Protein AF-A0A3G9K541-F1 (afdb_monomer_lite)

Secondary structure (DSSP, 8-state):
-PPP--HHHH-S--HHHHHHHHHS-TTTS--TT--S--HHHHHHHHHHHHHHHHHHHHHHHHHHHHPPB-TTSSBSS-TTHHHHHHHHHHHHHHHHHHHHHH-

Organism: NCBI:txid213615

Radius of gyration: 20.67 Å; chains: 1; bounding box: 41×33×61 Å

Sequence (103 aa):
MKIERKTYRDGNLYPEAFNYLKSLPENIDYYKAHIERHPLSIYDLSIQRVMKALAEILDEIERINHALFDAEGRLDYSLAKLPILQKELLEALIELLQINYML

pLDDT: mean 74.84, std 16.1, range [43.72, 97.06]

Foldseek 3Di:
DQDDDDCVVPNDPDRVVVSVVVPDDPVVQPPVVPVPDRLVVVLVVLVVQLVVLVVVLVVVVVCQVPFDADPVRHGPDDPPVNVVSVVSNVVSVVVSVVSVVVD

Structure (mmCIF, N/CA/C/O backbone):
data_AF-A0A3G9K541-F1
#
_entry.id   AF-A0A3G9K541-F1
#
loop_
_atom_site.group_PDB
_atom_site.id
_atom_site.type_symbol
_atom_site.label_atom_id
_atom_site.label_alt_id
_atom_site.label_comp_id
_atom_site.label_asym_id
_atom_site.label_entity_id
_atom_site.label_seq_id
_atom_site.pdbx_PDB_ins_code
_atom_site.Cartn_x
_atom_site.Cartn_y
_atom_site.Cartn_z
_atom_site.occupancy
_atom_site.B_iso_or_equiv
_atom_site.auth_seq_id
_atom_site.auth_comp_id
_atom_site.auth_asym_id
_atom_site.auth_atom_id
_atom_site.pdbx_PDB_model_num
ATOM 1 N N . MET A 1 1 ? 6.809 3.519 -33.373 1.00 53.81 1 MET A N 1
ATOM 2 C CA . MET A 1 1 ? 5.966 4.641 -32.898 1.00 53.81 1 MET A CA 1
ATOM 3 C C . MET A 1 1 ? 6.788 5.452 -31.907 1.00 53.81 1 MET A C 1
ATOM 5 O O . MET A 1 1 ? 7.133 4.908 -30.867 1.00 53.81 1 MET A O 1
ATOM 9 N N . LYS A 1 2 ? 7.176 6.685 -32.260 1.00 57.41 2 LYS A N 1
ATOM 10 C CA . LYS A 1 2 ? 7.974 7.571 -31.397 1.00 57.41 2 LYS A CA 1
ATOM 11 C C . LYS A 1 2 ? 7.036 8.200 -30.370 1.00 57.41 2 LYS A C 1
ATOM 13 O O . LYS A 1 2 ? 6.050 8.819 -30.761 1.00 57.41 2 LYS A O 1
ATOM 18 N N . ILE A 1 3 ? 7.287 7.978 -29.084 1.00 63.81 3 ILE A N 1
ATOM 19 C CA . ILE A 1 3 ? 6.471 8.584 -28.031 1.00 63.81 3 ILE A CA 1
ATOM 20 C C . ILE A 1 3 ? 7.010 9.993 -27.790 1.00 63.81 3 ILE A C 1
ATOM 22 O O . ILE A 1 3 ? 8.176 10.153 -27.428 1.00 63.81 3 ILE A O 1
ATOM 26 N N . GLU A 1 4 ? 6.166 11.002 -27.989 1.00 61.00 4 GLU A N 1
ATOM 27 C CA . GLU A 1 4 ? 6.449 12.384 -27.604 1.00 61.00 4 GLU A CA 1
ATOM 28 C C . GLU A 1 4 ? 5.781 12.671 -26.259 1.00 61.00 4 GLU A C 1
ATOM 30 O O . GLU A 1 4 ? 4.568 12.514 -26.114 1.00 61.00 4 GLU A O 1
ATOM 35 N N . ARG A 1 5 ? 6.579 13.068 -25.262 1.00 63.66 5 ARG A N 1
ATOM 36 C CA . ARG A 1 5 ? 6.103 13.439 -23.922 1.00 63.66 5 ARG A CA 1
ATOM 37 C C . ARG A 1 5 ? 6.643 14.804 -23.527 1.00 63.66 5 ARG A C 1
ATOM 39 O O . ARG A 1 5 ? 7.725 15.196 -23.964 1.00 63.66 5 ARG A O 1
ATOM 46 N N . LYS A 1 6 ? 5.878 15.529 -22.710 1.00 63.41 6 LYS A N 1
ATOM 47 C CA . LYS A 1 6 ? 6.253 16.853 -22.196 1.00 63.41 6 LYS A CA 1
ATOM 48 C C . LYS A 1 6 ? 6.472 16.762 -20.692 1.00 63.41 6 LYS A C 1
ATOM 50 O O . LYS A 1 6 ? 5.582 16.326 -19.968 1.00 63.41 6 LYS A O 1
ATOM 55 N N . THR A 1 7 ? 7.621 17.233 -20.219 1.00 56.56 7 THR A N 1
ATOM 56 C CA . THR A 1 7 ? 8.096 17.068 -18.832 1.00 56.56 7 THR A CA 1
ATOM 57 C C . THR A 1 7 ? 7.087 17.535 -17.779 1.00 56.56 7 THR A C 1
ATOM 59 O O . THR A 1 7 ? 6.929 16.902 -16.743 1.00 56.56 7 THR A O 1
ATOM 62 N N . TYR A 1 8 ? 6.337 18.603 -18.068 1.00 62.28 8 TYR A N 1
ATOM 63 C CA . TYR A 1 8 ? 5.311 19.135 -17.163 1.00 62.28 8 TYR A CA 1
ATOM 64 C C . TYR A 1 8 ? 4.049 18.261 -17.054 1.00 62.28 8 TYR A C 1
ATOM 66 O O . TYR A 1 8 ? 3.291 18.405 -16.102 1.00 62.28 8 TYR A O 1
ATOM 74 N N . ARG A 1 9 ? 3.780 17.400 -18.043 1.00 58.50 9 ARG A N 1
ATOM 75 C CA . ARG A 1 9 ? 2.586 16.540 -18.104 1.00 58.50 9 ARG A CA 1
ATOM 76 C C . ARG A 1 9 ? 2.895 15.104 -17.690 1.00 58.50 9 ARG A C 1
ATOM 78 O O . ARG A 1 9 ? 2.034 14.413 -17.162 1.00 58.50 9 ARG A O 1
ATOM 85 N N . ASP A 1 10 ? 4.109 14.662 -17.981 1.00 61.78 10 ASP A N 1
ATOM 86 C CA . ASP A 1 10 ? 4.456 13.249 -18.076 1.00 61.78 10 ASP A CA 1
ATOM 87 C C . ASP A 1 10 ? 5.555 12.813 -17.098 1.00 61.78 10 ASP A C 1
ATOM 89 O O . ASP A 1 10 ? 5.897 11.631 -17.047 1.00 61.78 10 ASP A O 1
ATOM 93 N N . GLY A 1 11 ? 6.087 13.761 -16.321 1.00 63.75 11 GLY A N 1
ATOM 94 C CA . GLY A 1 11 ? 7.188 13.547 -15.391 1.00 63.75 11 GLY A CA 1
ATOM 95 C C . GLY A 1 11 ? 8.567 13.658 -16.045 1.00 63.75 11 GLY A C 1
ATOM 96 O O . GLY A 1 11 ? 8.734 14.112 -17.176 1.00 63.75 11 GLY A O 1
ATOM 97 N N . ASN A 1 12 ? 9.576 13.245 -15.291 1.00 61.78 12 ASN A N 1
ATOM 98 C CA . ASN A 1 12 ? 11.011 13.353 -15.567 1.00 61.78 12 ASN A CA 1
ATOM 99 C C . ASN A 1 12 ? 11.597 12.155 -16.341 1.00 61.78 12 ASN A C 1
ATOM 101 O O . ASN A 1 12 ? 12.813 11.994 -16.406 1.00 61.78 12 ASN A O 1
ATOM 105 N N . LEU A 1 13 ? 10.755 11.326 -16.962 1.00 61.28 13 LEU A N 1
ATOM 106 C CA . LEU A 1 13 ? 11.215 10.224 -17.806 1.00 61.28 13 LEU A CA 1
ATOM 107 C C . LEU A 1 13 ? 11.814 10.782 -19.109 1.00 61.28 13 LEU A C 1
ATOM 109 O O . LEU A 1 13 ? 11.102 11.442 -19.865 1.00 61.28 13 LEU A O 1
ATOM 113 N N . TYR A 1 14 ? 13.097 10.520 -19.387 1.00 67.75 14 TYR A N 1
ATOM 114 C CA . TYR A 1 14 ? 13.785 11.025 -20.584 1.00 67.75 14 TYR A CA 1
ATOM 115 C C . TYR A 1 14 ? 13.288 10.296 -21.854 1.00 67.75 14 TYR A C 1
ATOM 117 O O . 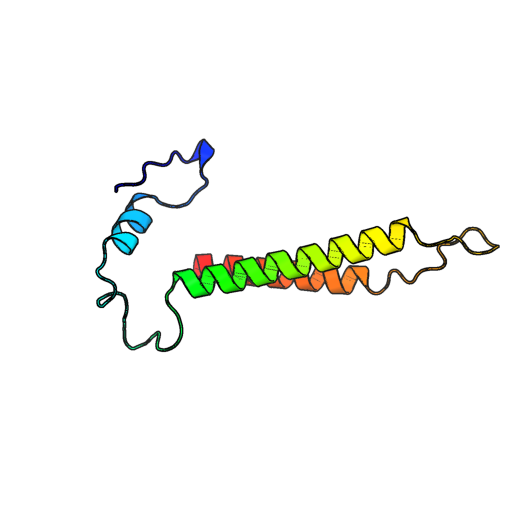TYR A 1 14 ? 13.633 9.127 -22.067 1.00 67.75 14 TYR A O 1
ATOM 125 N N . PRO A 1 15 ? 12.468 10.935 -22.717 1.00 64.56 15 PRO A N 1
ATOM 126 C CA . PRO A 1 15 ? 11.722 10.216 -23.753 1.00 64.56 15 PRO A CA 1
ATOM 127 C C . PRO A 1 15 ? 12.608 9.646 -24.857 1.00 64.56 15 PRO A C 1
ATOM 129 O O . PRO A 1 15 ? 12.267 8.634 -25.465 1.00 64.56 15 PRO A O 1
ATOM 132 N N . GLU A 1 16 ? 13.745 10.281 -25.138 1.00 64.38 16 GLU A N 1
ATOM 133 C CA . GLU A 1 16 ? 14.675 9.782 -26.147 1.00 64.38 16 GLU A CA 1
ATOM 134 C C . GLU A 1 16 ? 15.325 8.477 -25.694 1.00 64.38 16 GLU A C 1
ATOM 136 O O . GLU A 1 16 ? 15.277 7.514 -26.451 1.00 64.38 16 GLU A O 1
ATOM 141 N N . ALA A 1 17 ? 15.817 8.386 -24.451 1.00 65.00 17 ALA A N 1
ATOM 142 C CA . ALA A 1 17 ? 16.363 7.129 -23.923 1.00 65.00 17 ALA A CA 1
ATOM 143 C C . ALA A 1 17 ? 15.313 6.014 -23.918 1.00 65.00 1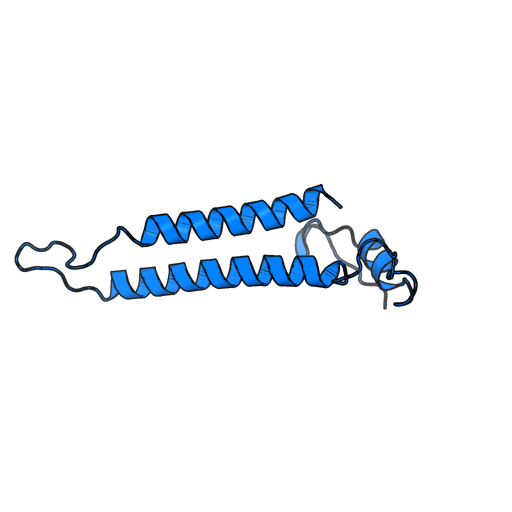7 ALA A C 1
ATOM 145 O O . ALA A 1 17 ? 15.601 4.906 -24.357 1.00 65.00 17 ALA A O 1
ATOM 146 N N . PHE A 1 18 ? 14.074 6.309 -23.513 1.00 68.06 18 PHE A N 1
ATOM 147 C CA . PHE A 1 18 ? 12.996 5.318 -23.553 1.00 68.06 18 PHE A CA 1
ATOM 148 C C . PHE A 1 18 ? 12.699 4.833 -24.981 1.00 68.06 18 PHE A C 1
ATOM 150 O O . PHE A 1 18 ? 12.528 3.637 -25.214 1.00 68.06 18 PHE A O 1
ATOM 157 N N . ASN A 1 19 ? 12.644 5.750 -25.952 1.00 67.25 19 ASN A N 1
ATOM 158 C CA . ASN A 1 19 ? 12.427 5.393 -27.353 1.00 67.25 19 ASN A CA 1
ATOM 159 C C . ASN A 1 19 ? 13.607 4.590 -27.927 1.00 67.25 19 ASN A C 1
ATOM 161 O O . ASN A 1 19 ? 13.363 3.676 -28.712 1.00 67.25 19 ASN A O 1
ATOM 165 N N . TYR A 1 20 ? 14.848 4.894 -27.527 1.00 69.12 20 TYR A N 1
ATOM 166 C CA . TYR A 1 20 ? 16.028 4.120 -27.915 1.00 69.12 20 TYR A CA 1
ATOM 167 C C . TYR A 1 20 ? 15.967 2.698 -27.361 1.00 69.12 20 TYR A C 1
ATOM 169 O O . TYR A 1 20 ? 16.051 1.758 -28.147 1.00 69.12 20 TYR A O 1
ATOM 177 N N . LEU A 1 21 ? 15.712 2.535 -26.060 1.00 64.81 21 LEU A N 1
ATOM 178 C CA . LEU A 1 21 ? 15.574 1.221 -25.422 1.00 64.81 21 LEU A CA 1
ATOM 179 C C . LEU A 1 21 ? 14.447 0.398 -26.063 1.00 64.81 21 LEU A C 1
ATOM 181 O O . LEU A 1 21 ? 14.655 -0.736 -26.465 1.00 64.81 21 LEU A O 1
ATOM 185 N N . LYS A 1 22 ? 13.274 1.001 -26.290 1.00 66.19 22 LYS A N 1
ATOM 186 C CA . LYS A 1 22 ? 12.138 0.330 -26.950 1.00 66.19 22 LYS A CA 1
ATOM 187 C C . LYS A 1 22 ? 12.409 -0.059 -28.411 1.00 66.19 22 LYS A C 1
ATOM 189 O O . LYS A 1 22 ? 11.695 -0.892 -28.964 1.00 66.19 22 LYS A O 1
ATOM 194 N N . SER A 1 23 ? 13.361 0.601 -29.067 1.00 70.00 23 SER A N 1
ATOM 195 C CA . SER A 1 23 ? 13.724 0.317 -30.458 1.00 70.00 23 SER A CA 1
ATOM 196 C C . SER A 1 23 ? 14.770 -0.785 -30.605 1.00 70.00 23 SER A C 1
ATOM 198 O O . SER A 1 23 ? 15.012 -1.228 -31.730 1.00 70.00 23 SER A O 1
ATOM 200 N N . LEU A 1 24 ? 15.379 -1.229 -29.500 1.00 63.59 24 LEU A N 1
ATOM 201 C CA . LEU A 1 24 ? 16.294 -2.357 -29.527 1.00 63.59 24 LEU A CA 1
ATOM 202 C C . LEU A 1 24 ? 15.498 -3.637 -29.822 1.00 63.59 24 LEU A C 1
ATOM 204 O O . LEU A 1 24 ? 14.422 -3.846 -29.261 1.00 63.59 24 LEU A O 1
ATOM 208 N N . PRO A 1 25 ? 15.975 -4.486 -30.745 1.00 62.06 25 PRO A N 1
ATOM 209 C CA . PRO A 1 25 ? 15.341 -5.770 -30.981 1.00 62.06 25 PRO A CA 1
ATOM 210 C C . PRO A 1 25 ? 15.473 -6.631 -29.716 1.00 62.06 25 PRO A C 1
ATOM 212 O O . PRO A 1 25 ? 16.496 -6.586 -29.033 1.00 62.06 25 PRO A O 1
ATOM 215 N N . GLU A 1 26 ? 14.438 -7.416 -29.403 1.00 56.62 26 GLU A N 1
ATOM 216 C CA . GLU A 1 26 ? 14.312 -8.158 -28.131 1.00 56.62 26 GLU A CA 1
ATOM 217 C C . GLU A 1 26 ? 15.521 -9.059 -27.823 1.00 56.62 26 GLU A C 1
ATOM 219 O O . GLU A 1 26 ? 15.797 -9.380 -26.672 1.00 56.62 26 GLU A O 1
ATOM 224 N N . ASN A 1 27 ? 16.273 -9.449 -28.853 1.00 58.00 27 ASN A N 1
ATOM 225 C CA . ASN A 1 27 ? 17.480 -10.260 -28.755 1.00 58.00 27 ASN A CA 1
ATOM 226 C C . ASN A 1 27 ? 18.752 -9.487 -28.343 1.00 58.00 27 ASN A C 1
ATOM 228 O O . ASN A 1 27 ? 19.739 -10.134 -27.998 1.00 58.00 27 ASN A O 1
ATOM 232 N N . ILE A 1 28 ? 18.761 -8.150 -28.393 1.00 56.22 28 ILE A N 1
ATOM 233 C CA . ILE A 1 28 ? 19.902 -7.294 -28.007 1.00 56.22 28 ILE A CA 1
ATOM 234 C C . ILE A 1 28 ? 19.793 -6.836 -26.545 1.00 56.22 28 ILE A C 1
ATOM 236 O O . ILE A 1 28 ? 20.821 -6.716 -25.880 1.00 56.22 28 ILE A O 1
ATOM 240 N N . ASP A 1 29 ? 18.577 -6.708 -26.004 1.00 50.91 29 ASP A N 1
ATOM 241 C CA . ASP A 1 29 ? 18.352 -6.505 -24.559 1.00 50.91 29 ASP A CA 1
ATOM 242 C C . ASP A 1 29 ? 18.658 -7.766 -23.723 1.00 50.91 29 ASP A C 1
ATOM 244 O O . ASP A 1 29 ? 18.753 -7.713 -22.496 1.00 50.91 29 ASP A O 1
ATOM 248 N N . TYR A 1 30 ? 18.906 -8.902 -24.384 1.00 47.81 30 TYR A N 1
ATOM 249 C CA . TYR A 1 30 ? 19.411 -10.139 -23.785 1.00 47.81 30 TYR A CA 1
ATOM 250 C C . TYR A 1 30 ? 20.924 -10.054 -23.501 1.00 47.81 30 TYR A C 1
ATOM 252 O O . TYR A 1 30 ? 21.732 -10.872 -23.955 1.00 47.81 30 TYR A O 1
ATOM 260 N N . TYR A 1 31 ? 21.346 -9.058 -22.719 1.00 47.47 31 TYR A N 1
ATOM 261 C CA . TYR A 1 31 ? 22.700 -9.046 -22.177 1.00 47.47 31 TYR A CA 1
ATOM 262 C C . TYR A 1 31 ? 22.817 -10.177 -21.146 1.00 47.47 31 TYR A C 1
ATOM 264 O O . TYR A 1 31 ? 22.138 -10.185 -20.122 1.00 47.47 31 TYR A O 1
ATOM 272 N N . LYS A 1 32 ? 23.700 -11.142 -21.423 1.00 47.50 32 LYS A N 1
ATOM 273 C CA . LYS A 1 32 ? 23.965 -12.390 -20.674 1.00 47.50 32 LYS A CA 1
ATOM 274 C C . LYS A 1 32 ? 24.249 -12.246 -19.163 1.00 47.50 32 LYS A C 1
ATOM 276 O O . LYS A 1 32 ? 24.454 -13.260 -18.507 1.00 47.50 32 LYS A O 1
ATOM 281 N N . ALA A 1 33 ? 24.278 -11.032 -18.613 1.00 47.62 33 ALA A N 1
ATOM 282 C CA . ALA A 1 33 ? 24.376 -10.767 -17.177 1.00 47.62 33 ALA A CA 1
ATOM 283 C C . ALA A 1 33 ? 23.000 -10.626 -16.479 1.00 47.62 33 ALA A C 1
ATOM 285 O O . ALA A 1 33 ? 22.932 -10.762 -15.262 1.00 47.62 33 ALA A O 1
ATOM 286 N N . HIS A 1 34 ? 21.907 -10.415 -17.228 1.00 44.94 34 HIS A N 1
ATOM 287 C CA . HIS A 1 34 ? 20.527 -10.269 -16.731 1.00 44.94 34 HIS A CA 1
ATOM 288 C C . HIS A 1 34 ? 19.683 -11.533 -16.973 1.00 44.94 34 HIS A C 1
ATOM 290 O O . HIS A 1 34 ? 18.587 -11.464 -17.521 1.00 44.94 34 HIS A O 1
ATOM 296 N N . ILE A 1 35 ? 20.194 -12.705 -16.591 1.00 43.72 35 ILE A N 1
ATOM 297 C CA . ILE A 1 35 ? 19.615 -14.017 -16.947 1.00 43.72 35 ILE A CA 1
ATOM 298 C C . ILE A 1 35 ? 18.171 -14.246 -16.456 1.00 43.72 35 ILE A C 1
ATOM 300 O O . ILE A 1 35 ? 17.549 -15.197 -16.911 1.00 43.72 35 ILE A O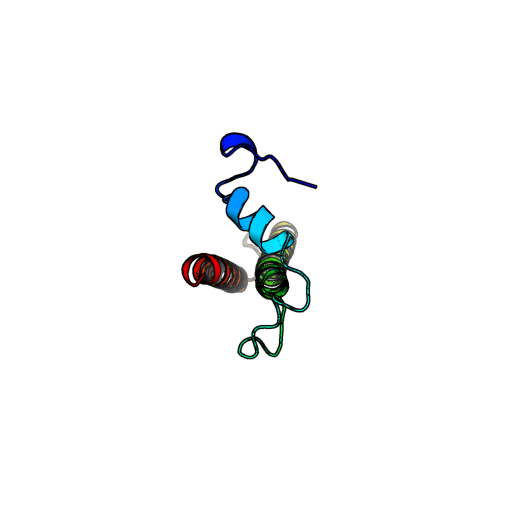 1
ATOM 304 N N . GLU A 1 36 ? 17.568 -13.395 -15.622 1.00 53.84 36 GLU A N 1
ATOM 305 C CA . GLU A 1 36 ? 16.223 -13.701 -15.111 1.00 53.84 36 GLU A CA 1
ATOM 306 C C . GLU A 1 36 ? 15.093 -12.778 -15.576 1.00 53.84 36 GLU A C 1
ATOM 308 O O . GLU A 1 36 ? 13.963 -13.261 -15.665 1.00 53.84 36 GLU A O 1
ATOM 313 N N . ARG A 1 37 ? 15.322 -11.494 -15.901 1.00 51.38 37 ARG A N 1
ATOM 314 C CA . ARG A 1 37 ? 14.211 -10.536 -16.087 1.00 51.38 37 ARG A CA 1
ATOM 315 C C . ARG A 1 37 ? 14.573 -9.326 -16.961 1.00 51.38 37 ARG A C 1
ATOM 317 O O . ARG A 1 37 ? 15.557 -8.645 -16.699 1.00 51.38 37 ARG A O 1
ATOM 324 N N . HIS A 1 38 ? 13.741 -9.031 -17.968 1.00 56.75 38 HIS A N 1
ATOM 325 C CA . HIS A 1 38 ? 13.810 -7.808 -18.786 1.00 56.75 38 HIS A CA 1
ATOM 326 C C . HIS A 1 38 ? 13.835 -6.561 -17.874 1.00 56.75 38 HIS A C 1
ATOM 328 O O . HIS A 1 38 ? 13.082 -6.553 -16.899 1.00 56.75 38 HIS A O 1
ATOM 334 N N . PRO A 1 39 ? 14.592 -5.484 -18.156 1.00 61.38 39 PRO A N 1
ATOM 335 C CA . PRO A 1 39 ? 14.669 -4.310 -17.272 1.00 61.38 39 PRO A CA 1
ATOM 336 C C . PRO A 1 39 ? 13.296 -3.750 -16.852 1.00 61.38 39 PRO A C 1
ATOM 338 O O . PRO A 1 39 ? 13.067 -3.461 -15.682 1.00 61.38 39 PRO A O 1
ATOM 341 N N . LEU A 1 40 ? 12.322 -3.715 -17.773 1.00 64.31 40 LEU A N 1
ATOM 342 C CA . LEU A 1 40 ? 10.920 -3.366 -17.462 1.00 64.31 40 LEU A CA 1
ATOM 343 C C . LEU A 1 40 ? 10.270 -4.247 -16.384 1.00 64.31 40 LEU A C 1
ATOM 345 O O . LEU A 1 40 ? 9.464 -3.754 -15.606 1.00 64.31 40 LEU A O 1
ATOM 349 N N . SER A 1 41 ? 10.608 -5.533 -16.317 1.00 64.88 41 SER A N 1
ATOM 350 C CA . SER A 1 41 ? 10.052 -6.447 -15.313 1.00 64.88 41 SER A CA 1
ATOM 351 C C . SER A 1 41 ? 10.644 -6.250 -13.912 1.00 64.88 41 SER A C 1
ATOM 353 O O . SER A 1 41 ? 10.024 -6.663 -12.936 1.00 64.88 41 SER A O 1
ATOM 355 N N . ILE A 1 42 ? 11.794 -5.572 -13.792 1.00 67.38 42 ILE A N 1
ATOM 356 C CA . ILE A 1 42 ? 12.322 -5.109 -12.499 1.00 67.38 42 ILE A CA 1
ATOM 357 C C . ILE A 1 42 ? 11.462 -3.945 -11.989 1.00 67.38 42 ILE A C 1
ATOM 359 O O . ILE A 1 42 ? 10.995 -3.980 -10.854 1.00 67.38 42 ILE A O 1
ATOM 363 N N . TYR A 1 43 ? 11.170 -2.965 -12.851 1.00 72.44 43 TYR A N 1
ATOM 364 C CA . TYR A 1 43 ? 10.272 -1.858 -12.511 1.00 72.44 43 TYR A CA 1
ATOM 365 C C . TYR A 1 43 ? 8.856 -2.330 -12.180 1.00 72.44 43 TYR A C 1
ATOM 367 O O . TYR A 1 43 ? 8.280 -1.870 -11.199 1.00 72.44 43 TYR A O 1
ATOM 375 N N .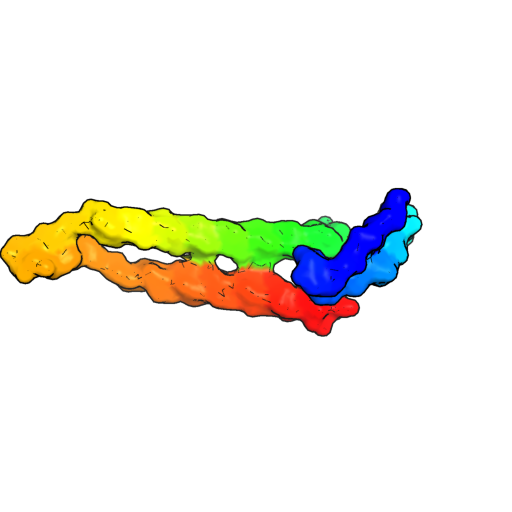 ASP A 1 44 ? 8.310 -3.261 -12.964 1.00 78.75 44 ASP A N 1
ATOM 376 C CA . ASP A 1 44 ? 6.976 -3.818 -12.727 1.0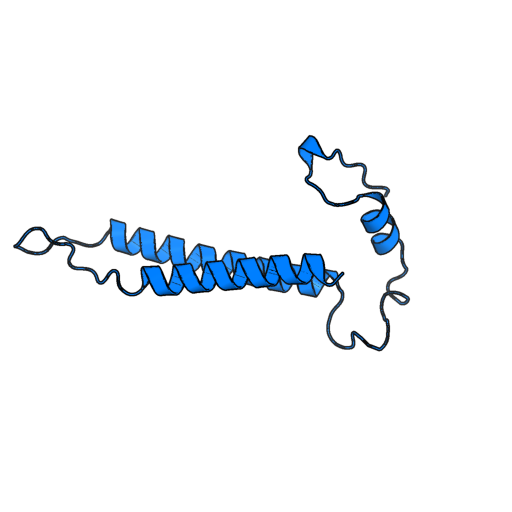0 78.75 44 ASP A CA 1
ATOM 377 C C . ASP A 1 44 ? 6.894 -4.507 -11.356 1.00 78.75 44 ASP A C 1
ATOM 379 O O . ASP A 1 44 ? 5.972 -4.249 -10.587 1.00 78.75 44 ASP A O 1
ATOM 383 N N . LEU A 1 45 ? 7.913 -5.290 -10.979 1.00 80.19 45 LEU A N 1
ATOM 384 C CA . LEU A 1 45 ? 7.963 -5.942 -9.668 1.00 80.19 45 LEU A CA 1
ATOM 385 C C . LEU A 1 45 ? 8.017 -4.931 -8.512 1.00 80.19 45 LEU A C 1
ATOM 387 O O . LEU A 1 45 ? 7.299 -5.079 -7.520 1.00 80.19 45 LEU A O 1
ATOM 391 N N . SER A 1 46 ? 8.847 -3.895 -8.631 1.00 82.00 46 SER A N 1
ATOM 392 C CA . SER A 1 46 ? 8.966 -2.856 -7.602 1.00 82.00 46 SER A CA 1
ATOM 393 C C . SER A 1 46 ? 7.695 -2.019 -7.481 1.00 82.00 46 SER A C 1
ATOM 395 O O . SER A 1 46 ? 7.253 -1.732 -6.369 1.00 82.00 46 SER A O 1
ATOM 397 N N . ILE A 1 47 ? 7.052 -1.687 -8.603 1.00 85.75 47 ILE A N 1
ATOM 398 C CA . ILE A 1 47 ? 5.757 -0.994 -8.612 1.00 85.75 47 ILE A CA 1
ATOM 399 C C . ILE A 1 47 ? 4.678 -1.877 -7.976 1.00 85.75 47 ILE A C 1
ATOM 401 O O . ILE A 1 47 ? 3.933 -1.400 -7.121 1.00 85.75 47 ILE A O 1
ATOM 405 N N . GLN A 1 48 ? 4.617 -3.167 -8.317 1.00 89.00 48 GLN A N 1
ATOM 406 C CA . GLN A 1 48 ? 3.680 -4.111 -7.701 1.00 89.00 48 GLN A CA 1
ATOM 407 C C . GLN A 1 48 ? 3.873 -4.198 -6.184 1.00 89.00 48 GLN A C 1
ATOM 409 O O . GLN A 1 48 ? 2.888 -4.213 -5.443 1.00 89.00 48 GLN A O 1
ATOM 414 N N . ARG A 1 49 ? 5.122 -4.198 -5.704 1.00 89.94 49 ARG A N 1
ATOM 415 C CA . ARG A 1 49 ? 5.423 -4.197 -4.266 1.00 89.94 49 ARG A CA 1
ATOM 416 C C . ARG A 1 49 ? 4.913 -2.931 -3.574 1.00 89.94 49 ARG A C 1
ATOM 418 O O . ARG A 1 49 ? 4.278 -3.042 -2.527 1.00 89.94 49 ARG A O 1
ATOM 425 N N . VAL A 1 50 ? 5.129 -1.755 -4.169 1.00 91.75 50 VAL A N 1
ATOM 426 C CA . VAL A 1 50 ? 4.597 -0.480 -3.652 1.00 91.75 50 VAL A CA 1
ATOM 427 C C . VAL A 1 50 ? 3.069 -0.505 -3.605 1.00 91.75 50 VAL A C 1
ATOM 429 O O . VAL A 1 50 ? 2.480 -0.172 -2.578 1.00 91.75 50 VAL A O 1
ATOM 432 N N . MET A 1 51 ? 2.420 -0.945 -4.686 1.00 93.81 51 MET A N 1
ATOM 433 C CA . MET A 1 51 ? 0.958 -1.015 -4.763 1.00 93.81 51 MET A CA 1
ATOM 434 C C . MET A 1 51 ? 0.372 -1.968 -3.718 1.00 93.81 51 MET A C 1
ATOM 436 O O . MET A 1 51 ? -0.639 -1.645 -3.097 1.00 93.81 51 MET A O 1
ATOM 440 N N . LYS A 1 52 ? 1.022 -3.113 -3.485 1.00 95.62 52 LYS A N 1
ATOM 441 C CA . LYS A 1 52 ? 0.612 -4.068 -2.454 1.00 95.62 52 LYS A CA 1
ATOM 442 C C . LYS A 1 52 ? 0.733 -3.473 -1.048 1.00 95.62 52 LYS A C 1
ATOM 444 O O . LYS A 1 52 ? -0.230 -3.534 -0.292 1.00 95.62 52 LYS A O 1
ATOM 449 N N . ALA A 1 53 ? 1.875 -2.870 -0.715 1.00 94.44 53 ALA A N 1
ATOM 450 C CA . ALA A 1 53 ? 2.084 -2.254 0.597 1.00 94.44 53 ALA A CA 1
ATOM 451 C C . ALA A 1 53 ? 1.095 -1.102 0.856 1.00 94.44 53 ALA A C 1
ATOM 453 O O . ALA A 1 53 ? 0.578 -0.954 1.961 1.00 94.44 53 ALA A O 1
ATOM 454 N N . LEU A 1 54 ? 0.777 -0.315 -0.178 1.00 95.75 54 LEU A N 1
ATOM 455 C CA . LEU A 1 54 ? -0.239 0.732 -0.089 1.00 95.75 54 LEU A CA 1
ATOM 456 C C . LEU A 1 54 ? -1.638 0.155 0.169 1.00 95.75 54 LEU A C 1
ATOM 458 O O . LEU A 1 54 ? -2.350 0.670 1.028 1.00 95.75 54 LEU A O 1
ATOM 462 N N . ALA A 1 55 ? -2.027 -0.902 -0.549 1.00 96.56 55 ALA A N 1
ATOM 463 C CA . ALA A 1 55 ? -3.320 -1.556 -0.351 1.00 9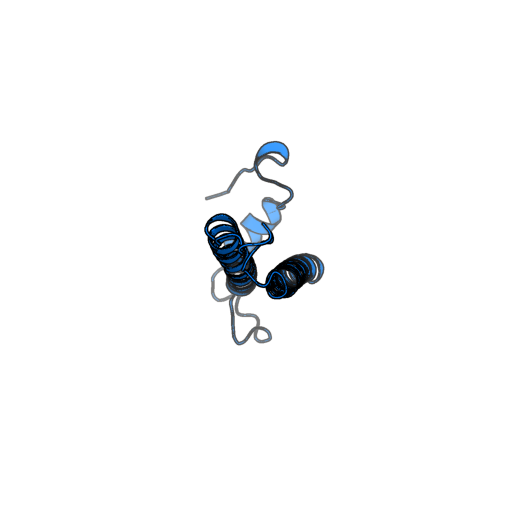6.56 55 ALA A CA 1
ATOM 464 C C . ALA A 1 55 ? -3.473 -2.080 1.086 1.00 96.56 55 ALA A C 1
ATOM 466 O O . ALA A 1 55 ? -4.492 -1.831 1.720 1.00 96.56 55 ALA A O 1
ATOM 467 N N . GLU A 1 56 ? -2.431 -2.704 1.641 1.00 97.06 56 GLU A N 1
ATOM 468 C CA . GLU A 1 56 ? -2.452 -3.204 3.021 1.00 97.06 56 GLU A CA 1
ATOM 469 C C . GLU A 1 56 ? -2.639 -2.080 4.058 1.00 97.06 56 GLU A C 1
ATOM 471 O O . GLU A 1 56 ? -3.333 -2.279 5.057 1.00 97.06 56 GLU A O 1
ATOM 476 N N . ILE A 1 57 ? -2.072 -0.889 3.825 1.00 96.19 57 ILE A N 1
ATOM 477 C CA . ILE A 1 57 ? -2.307 0.288 4.680 1.00 96.19 57 ILE A CA 1
ATOM 478 C C . ILE A 1 57 ? -3.756 0.765 4.573 1.00 96.19 57 ILE A C 1
ATOM 480 O O . ILE A 1 57 ? -4.359 1.085 5.596 1.00 96.19 57 ILE A O 1
ATOM 484 N N . LEU A 1 58 ? -4.309 0.839 3.360 1.00 95.94 58 LEU A N 1
ATOM 485 C CA . LEU A 1 58 ? -5.691 1.278 3.152 1.00 95.94 58 LEU A CA 1
ATOM 486 C C . LEU A 1 58 ? -6.680 0.327 3.834 1.00 95.94 58 LEU A C 1
ATOM 488 O O . LEU A 1 58 ? -7.557 0.797 4.558 1.00 95.94 58 LEU A O 1
ATOM 492 N N . ASP A 1 59 ? -6.470 -0.982 3.693 1.00 95.19 59 ASP A N 1
ATOM 493 C CA . ASP A 1 59 ? -7.262 -2.010 4.374 1.00 95.19 59 ASP A CA 1
ATOM 494 C C . ASP A 1 59 ? -7.181 -1.867 5.903 1.00 95.19 59 ASP A C 1
ATOM 496 O O . ASP A 1 59 ? -8.175 -2.030 6.613 1.00 95.19 59 ASP A O 1
ATOM 500 N N . GLU A 1 60 ? -5.997 -1.564 6.444 1.00 94.06 60 GLU A N 1
ATOM 501 C CA . GLU A 1 60 ? -5.818 -1.364 7.884 1.00 94.06 60 GLU A CA 1
ATOM 502 C C . GLU A 1 60 ? -6.509 -0.086 8.377 1.00 94.06 60 GLU A C 1
ATOM 504 O O . GLU A 1 60 ? -7.140 -0.098 9.433 1.00 94.06 60 GLU A O 1
ATOM 509 N N . ILE A 1 61 ? -6.445 1.003 7.606 1.00 91.81 61 ILE A N 1
ATOM 510 C CA . ILE A 1 61 ? -7.160 2.251 7.906 1.00 91.81 61 ILE A CA 1
ATOM 511 C C . ILE A 1 61 ? -8.672 2.020 7.890 1.00 91.81 61 ILE A C 1
ATOM 513 O O . ILE A 1 61 ? -9.371 2.511 8.776 1.00 91.81 61 ILE A O 1
ATOM 517 N N . GLU A 1 62 ? -9.186 1.263 6.922 1.00 92.75 62 GLU A N 1
ATOM 518 C CA . GLU A 1 62 ? -10.605 0.917 6.858 1.00 92.75 62 GLU A CA 1
ATOM 519 C C . GLU A 1 62 ? -11.041 0.140 8.110 1.00 92.75 62 GLU A C 1
ATOM 521 O O . GLU A 1 62 ? -12.045 0.487 8.734 1.00 92.75 62 GLU A O 1
ATOM 526 N N . ARG A 1 63 ? -10.239 -0.831 8.566 1.00 90.75 63 ARG A N 1
ATOM 527 C CA . ARG A 1 63 ? -10.502 -1.557 9.823 1.00 90.75 63 ARG A CA 1
ATOM 528 C C . ARG A 1 63 ? -10.499 -0.643 11.042 1.00 90.75 63 ARG A C 1
ATOM 530 O O . ARG A 1 63 ? -11.382 -0.776 11.883 1.00 90.75 63 ARG A O 1
ATOM 537 N N . ILE A 1 64 ? -9.550 0.290 11.125 1.00 90.00 64 ILE A N 1
ATOM 538 C CA . ILE A 1 64 ? -9.485 1.284 12.206 1.00 90.00 64 ILE A CA 1
ATOM 539 C C . ILE A 1 64 ? -10.732 2.179 12.194 1.00 90.00 64 ILE A C 1
ATOM 541 O O . ILE A 1 64 ? -11.303 2.441 13.248 1.00 90.00 64 ILE A O 1
ATOM 545 N N . ASN A 1 65 ? -11.190 2.614 11.018 1.00 87.19 65 ASN A N 1
ATOM 546 C CA . ASN A 1 65 ? -12.381 3.458 10.884 1.00 87.19 65 ASN A CA 1
ATOM 547 C C . ASN A 1 65 ? -13.679 2.737 11.282 1.00 87.19 65 ASN A C 1
ATOM 549 O O . ASN A 1 65 ? -14.635 3.388 11.702 1.00 87.19 65 ASN A O 1
ATOM 553 N N . HIS A 1 66 ? -13.720 1.411 11.139 1.00 88.75 66 HIS A N 1
ATOM 554 C CA . HIS A 1 66 ? -14.862 0.576 11.519 1.00 88.75 66 HIS A CA 1
ATOM 555 C C . HIS A 1 66 ? -14.740 -0.054 12.909 1.00 88.75 66 HIS A C 1
ATOM 557 O O . HIS A 1 66 ? -15.669 -0.735 13.352 1.00 88.75 66 HIS A O 1
ATOM 563 N N . ALA A 1 67 ? -13.624 0.159 13.602 1.00 86.88 67 ALA A N 1
ATOM 564 C CA . ALA A 1 67 ? -13.446 -0.339 14.950 1.00 86.88 67 ALA A CA 1
ATOM 565 C C . ALA A 1 67 ? -14.391 0.370 15.928 1.00 86.88 67 ALA A C 1
ATOM 567 O O . ALA A 1 67 ? -14.648 1.572 15.842 1.00 86.88 67 ALA A O 1
ATOM 568 N N . LEU A 1 68 ? -14.920 -0.412 16.865 1.00 83.94 68 LEU A N 1
ATOM 569 C CA . LEU A 1 68 ? -15.783 0.092 17.921 1.00 83.94 68 LEU A CA 1
ATOM 570 C C . LEU A 1 68 ? -14.938 0.728 19.031 1.00 83.94 68 LEU A C 1
ATOM 572 O O . LEU A 1 68 ? -13.747 0.450 19.175 1.00 83.94 68 LEU A O 1
ATOM 576 N N . PHE A 1 69 ? -15.573 1.591 19.816 1.00 84.31 69 PHE A N 1
ATOM 577 C CA . PHE A 1 69 ? -14.987 2.130 21.035 1.00 84.31 69 PHE A CA 1
ATOM 578 C C . PHE A 1 69 ? -15.423 1.277 22.234 1.00 84.31 69 PHE A C 1
ATOM 580 O O . PHE A 1 69 ? -16.563 0.805 22.271 1.00 84.31 69 PHE A O 1
ATOM 587 N N . ASP A 1 70 ? -14.521 1.075 23.193 1.00 83.25 70 ASP A N 1
ATOM 588 C CA . ASP A 1 70 ? -14.794 0.399 24.460 1.00 83.25 70 ASP A CA 1
ATOM 589 C C . ASP A 1 70 ? -15.728 1.228 25.366 1.00 83.25 70 ASP A C 1
ATOM 591 O O . ASP A 1 70 ? -16.149 2.343 25.034 1.00 83.25 70 ASP A O 1
ATOM 595 N N . ALA A 1 71 ? -16.083 0.670 26.528 1.00 79.06 71 ALA A N 1
ATOM 596 C CA . ALA A 1 71 ? -16.979 1.317 27.489 1.00 79.06 71 ALA A CA 1
ATOM 597 C C . ALA A 1 71 ? -16.405 2.635 28.051 1.00 79.06 71 ALA A C 1
ATOM 599 O O . ALA A 1 71 ? -17.157 3.492 28.520 1.00 79.06 71 ALA A O 1
ATOM 600 N N . GLU A 1 72 ? -15.088 2.816 27.967 1.00 84.00 72 GLU A N 1
ATOM 601 C CA . GLU A 1 72 ? -14.337 3.998 28.375 1.00 84.00 72 GLU A CA 1
ATOM 602 C C . GLU A 1 72 ? -14.134 5.005 27.223 1.00 84.00 72 GLU A C 1
ATOM 604 O O . GLU A 1 72 ? -13.496 6.046 27.418 1.00 84.00 72 GLU A O 1
ATOM 609 N N . GLY A 1 73 ? -14.688 4.730 26.035 1.00 81.44 73 GLY A N 1
ATOM 610 C CA . GLY A 1 73 ? -14.608 5.589 24.854 1.00 81.44 73 GLY A CA 1
ATOM 611 C C . GLY A 1 73 ? -13.254 5.551 24.142 1.00 81.44 73 GLY A C 1
ATOM 612 O O . GLY A 1 73 ? -12.935 6.472 23.384 1.00 81.44 73 GLY A O 1
ATOM 613 N N . ARG A 1 74 ? -12.433 4.526 24.382 1.00 85.44 74 ARG A N 1
ATOM 614 C CA . ARG A 1 74 ? -11.156 4.297 23.693 1.00 85.44 74 ARG A CA 1
ATOM 615 C C . ARG A 1 74 ? -11.363 3.343 22.533 1.00 85.44 74 ARG A C 1
ATOM 617 O O . ARG A 1 74 ? -12.253 2.510 22.555 1.00 85.44 74 ARG A O 1
ATOM 624 N N . LEU A 1 75 ? -10.538 3.474 21.503 1.00 83.25 75 LEU A N 1
ATOM 625 C CA . LEU A 1 75 ? -10.596 2.581 20.355 1.00 83.25 75 LEU A CA 1
ATOM 626 C C . LEU A 1 75 ? -10.286 1.143 20.802 1.00 83.25 75 LEU A C 1
ATOM 628 O O . LEU A 1 75 ? -9.163 0.876 21.235 1.00 83.25 75 LEU A O 1
ATOM 632 N N . ASP A 1 76 ? -11.240 0.224 20.649 1.00 84.75 76 ASP A N 1
ATOM 633 C CA . ASP A 1 76 ? -11.041 -1.210 20.896 1.00 84.75 76 ASP A CA 1
ATOM 634 C C . ASP A 1 76 ? -10.403 -1.871 19.663 1.00 84.75 76 ASP A C 1
ATOM 636 O O . ASP A 1 76 ? -10.948 -2.761 19.009 1.00 84.75 76 ASP A O 1
ATOM 640 N N . TYR A 1 77 ? -9.250 -1.331 19.264 1.00 85.94 77 TYR A N 1
ATOM 641 C CA . TYR A 1 77 ? -8.473 -1.817 18.133 1.00 85.94 77 TYR A CA 1
ATOM 642 C C . TYR A 1 77 ? -7.003 -1.451 18.296 1.00 85.94 77 TYR A C 1
ATOM 644 O O . TYR A 1 77 ? -6.636 -0.307 18.572 1.00 85.94 77 TYR A O 1
ATOM 652 N N . SER A 1 78 ? -6.131 -2.437 18.098 1.00 86.81 78 SER A N 1
ATOM 653 C CA . SER A 1 78 ? -4.691 -2.234 18.220 1.00 86.81 78 SER A CA 1
ATOM 654 C C . SER A 1 78 ? -4.136 -1.477 17.017 1.00 86.81 78 SER A C 1
ATOM 656 O O . SER A 1 78 ? -4.098 -1.988 15.901 1.00 86.81 78 SER A O 1
ATOM 658 N N . LEU A 1 79 ? -3.601 -0.282 17.263 1.00 88.75 79 LEU A N 1
ATOM 659 C CA . LEU A 1 79 ? -2.909 0.515 16.245 1.00 88.75 79 LEU A CA 1
ATOM 660 C C . LEU A 1 79 ? -1.475 0.038 15.964 1.00 88.75 79 LEU A C 1
ATOM 662 O O . LEU A 1 79 ? -0.800 0.604 15.109 1.00 88.75 79 LEU A O 1
ATOM 666 N N . ALA A 1 80 ? -0.988 -1.000 16.655 1.00 91.12 80 ALA A N 1
ATOM 667 C CA . ALA A 1 80 ? 0.404 -1.451 16.560 1.00 91.12 80 ALA A CA 1
ATOM 668 C C . ALA A 1 80 ? 0.798 -1.952 15.160 1.00 91.12 80 ALA A C 1
ATOM 670 O O . ALA A 1 80 ? 1.976 -1.941 14.805 1.00 91.12 80 ALA A O 1
ATOM 671 N N . LYS A 1 81 ? -0.182 -2.381 14.358 1.00 91.88 81 LYS A N 1
ATOM 672 C CA . LYS A 1 81 ? 0.045 -2.887 13.003 1.00 91.88 81 LYS A CA 1
ATOM 673 C C . LYS A 1 81 ? 0.288 -1.770 11.984 1.00 91.88 81 LYS A C 1
ATOM 675 O O . LYS A 1 81 ? 1.054 -1.967 11.045 1.00 91.88 81 LYS A O 1
ATOM 680 N N . LEU A 1 82 ? -0.297 -0.588 12.186 1.00 92.69 82 LEU A N 1
ATOM 681 C CA . LEU A 1 82 ? -0.210 0.515 11.229 1.00 92.69 82 LEU A CA 1
ATOM 682 C C . LEU A 1 82 ? 1.237 1.023 11.022 1.00 92.69 82 LEU A C 1
ATOM 684 O O . LEU A 1 82 ? 1.643 1.129 9.865 1.00 92.69 82 LEU A O 1
ATOM 688 N N . PRO A 1 83 ? 2.062 1.248 12.070 1.00 94.19 83 PRO A N 1
ATOM 689 C CA . PRO A 1 83 ? 3.469 1.621 11.896 1.00 94.19 83 PRO A CA 1
ATOM 690 C C . PRO A 1 83 ? 4.303 0.584 11.134 1.00 94.19 83 PRO A C 1
ATOM 692 O O . PRO A 1 83 ? 5.225 0.955 10.412 1.00 94.19 83 PRO A O 1
ATOM 695 N N . ILE A 1 84 ? 3.983 -0.707 11.279 1.00 95.44 84 ILE A N 1
ATOM 696 C CA . ILE A 1 84 ? 4.679 -1.790 10.570 1.00 95.44 84 ILE A CA 1
ATOM 697 C C . ILE A 1 84 ? 4.374 -1.694 9.074 1.00 95.44 84 ILE A C 1
ATOM 699 O O . ILE A 1 84 ? 5.289 -1.646 8.263 1.00 95.44 84 ILE A O 1
ATOM 703 N N . LEU A 1 85 ? 3.098 -1.564 8.706 1.00 94.81 85 LEU A N 1
ATOM 704 C CA . LEU A 1 85 ? 2.697 -1.428 7.303 1.00 94.81 85 LEU A CA 1
ATOM 705 C C . LEU A 1 85 ? 3.247 -0.141 6.664 1.00 94.81 85 LEU A C 1
ATOM 707 O O . LEU A 1 85 ? 3.697 -0.154 5.520 1.00 94.81 85 LEU A O 1
ATOM 711 N N . GLN A 1 86 ? 3.267 0.965 7.416 1.00 92.69 86 GLN A N 1
ATOM 712 C CA . GLN A 1 86 ? 3.873 2.225 6.975 1.00 92.69 86 GLN A CA 1
ATOM 713 C C . GLN A 1 86 ? 5.373 2.084 6.707 1.00 92.69 86 GLN A C 1
ATOM 715 O O . GLN A 1 86 ? 5.864 2.623 5.713 1.00 92.69 86 GLN A O 1
ATOM 720 N N . LYS A 1 87 ? 6.094 1.353 7.565 1.00 93.81 87 LYS A N 1
ATOM 721 C CA . LYS A 1 87 ? 7.508 1.037 7.355 1.00 93.81 87 LYS A CA 1
ATOM 722 C C . LYS A 1 87 ? 7.700 0.229 6.068 1.00 93.81 87 LYS A C 1
ATOM 724 O O . LYS A 1 87 ? 8.540 0.603 5.255 1.00 93.81 87 LYS A O 1
ATOM 729 N N . GLU A 1 88 ? 6.888 -0.801 5.849 1.00 92.44 88 GLU A N 1
ATOM 730 C CA . GLU A 1 88 ? 6.968 -1.657 4.660 1.00 92.44 88 GLU A CA 1
ATOM 731 C C . GLU A 1 88 ? 6.725 -0.883 3.353 1.00 92.44 88 GLU A C 1
ATOM 733 O O . GLU A 1 88 ? 7.424 -1.097 2.357 1.00 92.44 88 GLU A O 1
ATOM 738 N N . LEU A 1 89 ? 5.777 0.064 3.353 1.00 94.25 89 LEU A N 1
ATOM 739 C CA . LEU A 1 89 ? 5.577 0.974 2.221 1.00 94.25 89 LEU A CA 1
ATOM 740 C C . LEU A 1 89 ? 6.804 1.870 2.001 1.00 94.25 89 LEU A C 1
ATOM 742 O O . LEU A 1 89 ? 7.217 2.073 0.858 1.00 94.25 89 LEU A O 1
ATOM 746 N N . LEU A 1 90 ? 7.391 2.401 3.077 1.00 92.88 90 LEU A N 1
ATOM 747 C CA . LEU A 1 90 ? 8.579 3.250 2.988 1.00 92.88 90 LEU A CA 1
ATOM 748 C C . LEU A 1 90 ? 9.761 2.493 2.369 1.00 92.88 90 LEU A C 1
ATOM 750 O O . LEU A 1 90 ? 10.433 3.017 1.482 1.00 92.88 90 LEU A O 1
ATOM 754 N N . GLU A 1 91 ? 9.988 1.255 2.806 1.00 89.94 91 GLU A N 1
ATOM 755 C CA . GLU A 1 91 ? 11.035 0.382 2.268 1.00 89.94 91 GLU A CA 1
ATOM 756 C C . GLU A 1 91 ? 10.793 0.066 0.786 1.00 89.94 91 GLU A C 1
ATOM 758 O O . GLU A 1 91 ? 11.711 0.198 -0.024 1.00 89.94 91 GLU A O 1
ATOM 763 N N . ALA A 1 92 ? 9.552 -0.246 0.396 1.00 88.06 92 ALA A N 1
ATOM 764 C CA . ALA A 1 92 ? 9.201 -0.483 -1.006 1.00 88.06 92 ALA A CA 1
ATOM 765 C C . ALA A 1 92 ? 9.444 0.752 -1.900 1.00 88.06 92 ALA A C 1
ATOM 767 O O . ALA A 1 92 ? 9.919 0.623 -3.031 1.00 88.06 92 ALA A O 1
ATOM 768 N N . LEU A 1 93 ? 9.153 1.956 -1.397 1.00 86.19 93 LEU A N 1
ATOM 769 C CA . LEU A 1 93 ? 9.427 3.210 -2.106 1.00 86.19 93 LEU A CA 1
ATOM 770 C C . LEU A 1 93 ? 10.932 3.488 -2.226 1.00 86.19 93 LEU A C 1
ATOM 772 O O . LEU A 1 93 ? 11.384 3.928 -3.284 1.00 86.19 93 LEU A O 1
ATOM 776 N N . ILE A 1 94 ? 11.713 3.215 -1.174 1.00 83.38 94 ILE A N 1
ATOM 777 C CA . ILE A 1 94 ? 13.176 3.361 -1.199 1.00 83.38 94 ILE A CA 1
ATOM 778 C C . ILE A 1 94 ? 13.793 2.437 -2.251 1.00 83.38 94 ILE A C 1
ATOM 780 O O . ILE A 1 94 ? 14.625 2.889 -3.035 1.00 83.38 94 ILE A O 1
ATOM 784 N N . GLU A 1 95 ? 13.369 1.176 -2.318 1.00 80.62 95 GLU A N 1
ATOM 785 C CA . GLU A 1 95 ? 13.869 0.228 -3.319 1.00 80.62 95 GLU A CA 1
ATOM 786 C C . GLU A 1 95 ? 13.553 0.673 -4.753 1.00 80.62 95 GLU A C 1
ATOM 788 O O . GLU A 1 95 ? 14.428 0.634 -5.622 1.00 80.62 95 GLU A O 1
ATOM 793 N N . LEU A 1 96 ? 12.330 1.159 -5.006 1.00 78.56 96 LEU A N 1
ATOM 794 C CA . LEU A 1 96 ? 11.955 1.707 -6.312 1.00 78.56 96 LEU A CA 1
ATOM 795 C C . LEU A 1 96 ? 12.835 2.909 -6.696 1.00 78.56 96 LEU A C 1
ATOM 797 O O . LEU A 1 96 ? 13.245 3.039 -7.852 1.00 78.56 96 LEU A O 1
ATOM 801 N N . LEU A 1 97 ? 13.145 3.786 -5.736 1.00 71.69 97 LEU A N 1
ATOM 802 C CA . LEU A 1 97 ? 14.046 4.917 -5.953 1.00 71.69 97 LEU A CA 1
ATOM 803 C C . LEU A 1 97 ? 15.482 4.453 -6.222 1.00 71.69 97 LEU A C 1
ATOM 805 O O . LEU A 1 97 ? 16.113 4.971 -7.135 1.00 71.69 97 LEU A O 1
ATOM 809 N N . GLN A 1 98 ? 15.991 3.461 -5.490 1.00 69.81 98 GLN A N 1
ATOM 810 C CA . GLN A 1 98 ? 17.341 2.922 -5.692 1.00 69.81 98 GLN A CA 1
ATOM 811 C C . GLN A 1 98 ? 17.525 2.303 -7.083 1.00 69.81 98 GLN A C 1
ATOM 813 O O . GLN A 1 98 ? 18.561 2.525 -7.707 1.00 69.81 98 GLN A O 1
ATOM 818 N N . ILE A 1 99 ? 16.508 1.617 -7.612 1.00 64.81 99 ILE A N 1
ATOM 819 C CA . ILE A 1 99 ? 16.528 1.101 -8.991 1.00 64.81 99 ILE A CA 1
ATOM 820 C C . ILE A 1 99 ? 16.662 2.243 -10.008 1.00 64.81 99 ILE A C 1
ATOM 822 O O . ILE A 1 99 ? 17.388 2.100 -10.987 1.00 64.81 99 ILE A O 1
ATOM 826 N N . ASN A 1 100 ? 16.038 3.398 -9.756 1.00 56.88 100 ASN A N 1
ATOM 827 C CA . ASN A 1 100 ? 16.191 4.579 -10.612 1.00 56.88 100 ASN A CA 1
ATOM 828 C C . ASN A 1 100 ? 17.589 5.220 -10.552 1.00 56.88 100 ASN A C 1
ATOM 830 O O . ASN A 1 100 ? 17.921 5.971 -11.460 1.00 56.88 100 ASN A O 1
ATOM 834 N N . TYR A 1 101 ? 18.384 4.972 -9.504 1.00 50.62 101 TYR A N 1
ATOM 835 C CA . TYR A 1 101 ? 19.747 5.514 -9.368 1.00 50.62 101 TYR A CA 1
ATOM 836 C C . TYR A 1 101 ? 20.847 4.545 -9.829 1.00 50.62 101 TYR A C 1
ATOM 838 O O . TYR A 1 101 ? 21.992 4.963 -9.988 1.00 50.62 101 TYR A O 1
ATOM 846 N N . MET A 1 102 ? 20.529 3.258 -9.997 1.00 49.44 102 MET A N 1
ATOM 847 C CA . MET A 1 102 ? 21.474 2.222 -10.437 1.00 49.44 102 MET A CA 1
ATOM 848 C C . MET A 1 102 ? 21.509 2.010 -11.960 1.00 49.44 102 MET A C 1
ATOM 850 O O . MET A 1 102 ? 22.367 1.265 -12.438 1.00 49.44 102 MET A O 1
ATOM 854 N N . LEU A 1 103 ? 20.594 2.638 -12.700 1.00 45.97 103 LEU A N 1
ATOM 855 C CA . LEU A 1 103 ? 20.473 2.605 -14.162 1.00 45.97 103 LEU A CA 1
ATOM 856 C C . LEU A 1 103 ? 20.783 3.987 -14.747 1.00 45.97 103 LEU A C 1
ATOM 858 O O . LEU A 1 103 ? 21.374 4.023 -15.849 1.00 45.97 103 LEU A O 1
#